Protein AF-A0A3B9J3G0-F1 (afdb_monomer_lite)

Radius of gyration: 16.88 Å; chains: 1; bounding box: 37×40×44 Å

pLDDT: mean 92.15, std 5.74, range [51.34, 97.69]

Secondary structure (DSSP, 8-state):
--SS-HHHHHHHHHHHH-GGG--HHHHHHHHHHH-HHHHHHHHHHHHHHHHHHHHHHHTTPPPPPPPPPPP-----PPPTTEE-SSSSS-EE--TTS-HHHHHTTTSHHHHHHHHHHHIIIII-GGGGG-SS--SSS-HHHHHHHHHHHHHHTT---

Structure (mmCIF, N/CA/C/O backbone):
data_AF-A0A3B9J3G0-F1
#
_entry.id   AF-A0A3B9J3G0-F1
#
loop_
_atom_site.group_PDB
_atom_site.id
_atom_site.type_symbol
_atom_site.label_atom_id
_atom_site.label_alt_id
_atom_site.label_comp_id
_atom_site.label_asym_id
_atom_site.label_entity_id
_atom_site.label_seq_id
_atom_site.pdbx_PDB_ins_code
_atom_site.Cartn_x
_atom_site.Cartn_y
_atom_site.Cartn_z
_atom_site.occupancy
_atom_site.B_iso_or_equiv
_atom_site.auth_seq_id
_atom_site.auth_comp_id
_atom_site.auth_asym_id
_atom_site.auth_atom_id
_atom_site.pdbx_PDB_model_num
ATOM 1 N N . MET A 1 1 ? -12.099 -19.080 16.380 1.00 51.34 1 MET A N 1
ATOM 2 C CA . MET A 1 1 ? -12.683 -17.723 16.309 1.00 51.34 1 MET A CA 1
ATOM 3 C C . MET A 1 1 ? -11.525 -16.756 16.431 1.00 51.34 1 MET A C 1
ATOM 5 O O . MET A 1 1 ? -10.628 -17.061 17.199 1.00 51.34 1 MET A O 1
ATOM 9 N N . SER A 1 2 ? -11.490 -15.703 15.615 1.00 68.75 2 SER A N 1
ATOM 10 C CA . SER A 1 2 ? -10.458 -14.663 15.716 1.00 68.75 2 SER A CA 1
ATOM 11 C C . SER A 1 2 ? -10.752 -13.765 16.920 1.00 68.75 2 SER A C 1
ATOM 13 O O . SER A 1 2 ? -11.925 -13.480 17.162 1.00 68.75 2 SER A O 1
ATOM 15 N N . ASP A 1 3 ? -9.714 -13.319 17.630 1.00 83.56 3 ASP A N 1
ATOM 16 C CA . ASP A 1 3 ? -9.812 -12.334 18.721 1.00 83.56 3 ASP A CA 1
ATOM 17 C C . ASP A 1 3 ? -9.884 -10.881 18.202 1.00 83.56 3 ASP A C 1
ATOM 19 O O . ASP A 1 3 ? -9.968 -9.934 18.982 1.00 83.56 3 ASP A O 1
ATOM 23 N N . LEU A 1 4 ? -9.864 -10.686 16.877 1.00 86.88 4 LEU A N 1
ATOM 24 C CA . LEU A 1 4 ? -9.996 -9.369 16.254 1.00 86.88 4 LEU A CA 1
ATOM 25 C C . LEU A 1 4 ? -11.442 -8.837 16.320 1.00 86.88 4 LEU A C 1
ATOM 27 O O . LEU A 1 4 ? -12.392 -9.620 16.196 1.00 86.88 4 LEU A O 1
ATOM 31 N N . PRO A 1 5 ? -11.630 -7.503 16.412 1.00 91.69 5 PRO A N 1
ATOM 32 C CA . PRO A 1 5 ? -12.936 -6.872 16.244 1.00 91.69 5 PRO A CA 1
ATOM 33 C C . PRO A 1 5 ? -13.601 -7.273 14.923 1.00 91.69 5 PRO A C 1
ATOM 35 O O . PRO A 1 5 ? -12.932 -7.495 13.909 1.00 91.69 5 PRO A O 1
ATOM 38 N N . ARG A 1 6 ? -14.937 -7.322 14.909 1.00 94.44 6 ARG A N 1
ATOM 39 C CA . ARG A 1 6 ? -15.718 -7.705 13.719 1.00 94.44 6 ARG A CA 1
ATOM 40 C C . ARG A 1 6 ? -15.400 -6.801 12.529 1.00 94.44 6 ARG A C 1
ATOM 42 O O . ARG A 1 6 ? -15.313 -7.278 11.403 1.00 94.44 6 ARG A O 1
ATOM 49 N N . GLU A 1 7 ? -15.219 -5.519 12.795 1.00 95.56 7 GLU A N 1
ATOM 50 C CA . GLU A 1 7 ? -14.950 -4.466 11.825 1.00 95.56 7 GLU A CA 1
ATOM 51 C C . GLU A 1 7 ? -13.573 -4.652 11.175 1.00 95.56 7 GLU A C 1
ATOM 53 O O . GLU A 1 7 ? -13.440 -4.486 9.965 1.00 95.56 7 GLU A O 1
ATOM 58 N N . ALA A 1 8 ? -12.571 -5.101 11.941 1.00 95.62 8 ALA A N 1
ATOM 59 C CA . ALA A 1 8 ? -11.255 -5.453 11.406 1.00 95.62 8 ALA A CA 1
ATOM 60 C C . ALA A 1 8 ? -11.331 -6.683 10.485 1.00 95.62 8 ALA A C 1
ATOM 62 O O . ALA A 1 8 ? -10.720 -6.707 9.417 1.00 95.62 8 ALA A O 1
ATOM 63 N N . VAL A 1 9 ? -12.120 -7.692 10.863 1.00 95.56 9 VAL A N 1
ATOM 64 C CA . VAL A 1 9 ? -12.335 -8.887 10.032 1.00 95.56 9 VAL A CA 1
ATOM 65 C C . VAL A 1 9 ? -13.074 -8.530 8.733 1.00 95.56 9 VAL A C 1
ATOM 67 O O . VAL A 1 9 ? -12.666 -8.974 7.661 1.00 95.56 9 VAL A O 1
ATOM 70 N N . ASP A 1 10 ? -14.115 -7.692 8.798 1.00 95.38 10 ASP A N 1
ATOM 71 C CA . ASP A 1 10 ? -14.845 -7.210 7.613 1.00 95.38 10 ASP A CA 1
ATOM 72 C C . ASP A 1 10 ? -13.948 -6.378 6.679 1.00 95.38 10 ASP A C 1
ATOM 74 O O . ASP A 1 10 ? -13.982 -6.576 5.463 1.00 95.38 10 ASP A O 1
ATOM 78 N N . LEU A 1 11 ? -13.087 -5.513 7.236 1.00 96.62 11 LEU A N 1
ATOM 79 C CA . LEU A 1 11 ? -12.075 -4.769 6.480 1.00 96.62 11 LEU A CA 1
ATOM 80 C C . LEU A 1 11 ? -11.164 -5.713 5.686 1.00 9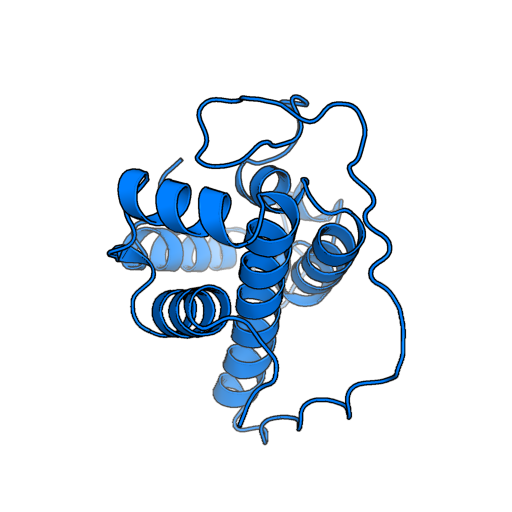6.62 11 LEU A C 1
ATOM 82 O O . LEU A 1 11 ? -11.034 -5.555 4.472 1.00 96.62 11 LEU A O 1
ATOM 86 N N . ILE A 1 12 ? -10.581 -6.718 6.349 1.00 95.81 12 ILE A N 1
ATOM 87 C CA . ILE A 1 12 ? -9.696 -7.703 5.707 1.00 95.81 12 ILE A CA 1
ATOM 88 C C . ILE A 1 12 ? -10.424 -8.423 4.567 1.00 95.81 12 ILE A C 1
ATOM 90 O O . ILE A 1 12 ? -9.887 -8.530 3.463 1.00 95.81 12 ILE A O 1
ATOM 94 N N . HIS A 1 13 ? -11.653 -8.891 4.808 1.00 95.38 13 HIS A N 1
ATOM 95 C CA . HIS A 1 13 ? -12.432 -9.586 3.786 1.00 95.38 13 HIS A CA 1
ATOM 96 C C . HIS A 1 13 ? -12.670 -8.710 2.558 1.00 95.38 13 HIS A C 1
ATOM 98 O O . HIS A 1 13 ? -12.401 -9.150 1.442 1.00 95.38 13 HIS A O 1
ATOM 104 N N . ARG A 1 14 ? -13.124 -7.468 2.742 1.00 95.50 14 ARG A N 1
ATOM 105 C CA . ARG A 1 14 ? -13.432 -6.582 1.613 1.00 95.50 14 ARG A CA 1
ATOM 106 C C . ARG A 1 14 ? -12.190 -6.161 0.843 1.00 95.50 14 ARG A C 1
ATOM 108 O O . ARG A 1 14 ? -12.243 -6.145 -0.381 1.00 95.50 14 ARG A O 1
ATOM 115 N N . LEU A 1 15 ? -11.078 -5.885 1.526 1.00 94.69 15 LEU A N 1
ATOM 116 C CA . LEU A 1 15 ? -9.802 -5.611 0.859 1.00 94.69 15 LEU A CA 1
ATOM 117 C C . LEU A 1 15 ? -9.356 -6.789 -0.012 1.00 94.69 15 LEU A C 1
ATOM 119 O O . LEU A 1 15 ? -8.874 -6.582 -1.122 1.00 94.69 15 LEU A O 1
ATOM 123 N N . ALA A 1 16 ? -9.540 -8.020 0.471 1.00 93.62 16 ALA A N 1
ATOM 124 C CA . ALA A 1 16 ? -9.128 -9.221 -0.245 1.00 93.62 16 ALA A CA 1
ATOM 125 C C . ALA A 1 16 ? -10.049 -9.592 -1.421 1.00 93.62 16 ALA A C 1
ATOM 127 O O . ALA A 1 16 ? -9.591 -10.243 -2.360 1.00 93.62 16 ALA A O 1
ATOM 128 N N . THR A 1 17 ? -11.338 -9.233 -1.376 1.00 92.94 17 THR A N 1
ATOM 129 C CA . THR A 1 17 ? -12.325 -9.712 -2.363 1.00 92.94 17 THR A CA 1
ATOM 130 C C . THR A 1 17 ? -12.919 -8.634 -3.259 1.00 92.94 17 THR A C 1
ATOM 132 O O . THR A 1 17 ? -13.323 -8.947 -4.374 1.00 92.94 17 THR A O 1
ATOM 135 N N . ASP A 1 18 ? -13.056 -7.401 -2.769 1.00 89.19 18 ASP A N 1
ATOM 136 C CA . ASP A 1 18 ? -13.833 -6.346 -3.432 1.00 89.19 18 ASP A CA 1
ATOM 137 C C . ASP A 1 18 ? -13.304 -4.919 -3.134 1.00 89.19 18 ASP A C 1
ATOM 139 O O . ASP A 1 18 ? -14.074 -4.043 -2.723 1.00 89.19 18 ASP A O 1
ATOM 143 N N . PRO A 1 19 ? -11.990 -4.647 -3.309 1.00 87.75 19 PRO A N 1
ATOM 144 C CA . PRO A 1 19 ? -11.404 -3.357 -2.938 1.00 87.75 19 PRO A CA 1
ATOM 145 C C . PRO A 1 19 ? -11.934 -2.184 -3.781 1.00 87.75 19 PRO A C 1
ATOM 147 O O . PRO A 1 19 ? -12.023 -1.066 -3.279 1.00 87.75 19 PRO A O 1
ATOM 150 N N . GLY A 1 20 ? -12.349 -2.426 -5.032 1.00 88.31 20 GLY A N 1
ATOM 151 C CA . GLY A 1 20 ? -12.879 -1.389 -5.931 1.00 88.31 20 GLY A CA 1
ATOM 152 C C . GLY A 1 20 ? -14.248 -0.829 -5.523 1.00 88.31 20 GLY A C 1
ATOM 153 O O . GLY A 1 20 ? -14.662 0.214 -6.020 1.00 88.31 20 GLY A O 1
ATOM 154 N N . ARG A 1 21 ? -14.962 -1.492 -4.603 1.00 89.50 21 ARG A N 1
ATOM 155 C CA . ARG A 1 21 ? -16.279 -1.049 -4.109 1.00 89.50 21 ARG A CA 1
ATOM 156 C C . ARG A 1 21 ? -16.221 -0.348 -2.755 1.00 89.50 21 ARG A C 1
ATOM 158 O O . ARG A 1 21 ? -17.269 -0.004 -2.203 1.00 89.50 21 ARG A O 1
ATOM 165 N N . LEU A 1 22 ? -15.025 -0.138 -2.210 1.00 93.56 22 LEU A N 1
ATOM 166 C CA . LEU A 1 22 ? -14.845 0.606 -0.970 1.00 93.56 22 LEU A CA 1
ATOM 167 C C . LEU A 1 22 ? -15.138 2.094 -1.196 1.00 93.56 22 LEU A C 1
ATOM 169 O O . LEU A 1 22 ? -14.727 2.675 -2.198 1.00 93.56 22 LEU A O 1
ATOM 173 N N . SER A 1 23 ? -15.843 2.718 -0.251 1.00 94.44 23 SER A N 1
ATOM 174 C CA . SER A 1 23 ? -16.122 4.157 -0.266 1.00 94.44 23 SER A CA 1
ATOM 175 C C . SER A 1 23 ? -15.458 4.852 0.918 1.00 94.44 23 SER A C 1
ATOM 177 O O . SER A 1 23 ? -15.182 4.226 1.948 1.00 94.44 23 SER A O 1
ATOM 179 N N . LYS A 1 24 ? -15.246 6.167 0.794 1.00 94.50 24 LYS A N 1
ATOM 180 C CA . LYS A 1 24 ? -14.681 6.986 1.871 1.00 94.50 24 LYS A CA 1
ATOM 181 C C . LYS A 1 24 ? -15.562 6.949 3.120 1.00 94.50 24 LYS A C 1
ATOM 183 O O . LYS A 1 24 ? -15.047 6.830 4.223 1.00 94.50 24 LYS A O 1
ATOM 188 N N . GLU A 1 25 ? -16.881 7.015 2.958 1.00 96.81 25 GLU A N 1
ATOM 189 C CA . GLU A 1 25 ? -17.843 7.003 4.067 1.00 96.81 25 GLU A CA 1
ATOM 190 C C . GLU A 1 25 ? -17.758 5.695 4.852 1.00 96.81 25 GLU A C 1
ATOM 192 O O . GLU A 1 25 ? -17.729 5.713 6.079 1.00 96.81 25 GLU A O 1
ATOM 197 N N . TRP A 1 26 ? -17.669 4.562 4.148 1.00 96.31 26 TRP A N 1
ATOM 198 C CA . TRP A 1 26 ? -17.480 3.266 4.791 1.00 96.31 26 TRP A CA 1
ATOM 199 C C . TRP A 1 26 ? -16.130 3.189 5.512 1.00 96.31 26 TRP A C 1
ATOM 201 O O . TRP A 1 26 ? -16.086 2.768 6.666 1.00 96.31 26 TRP A O 1
ATOM 211 N N . ALA A 1 27 ? -15.046 3.637 4.871 1.00 96.12 27 ALA A N 1
ATOM 212 C CA . ALA A 1 27 ? -13.718 3.617 5.477 1.00 96.12 27 ALA A CA 1
ATOM 213 C C . ALA A 1 27 ? -13.672 4.451 6.767 1.00 96.12 27 ALA A C 1
ATOM 215 O O . ALA A 1 27 ? -13.121 3.995 7.763 1.00 96.12 27 ALA A O 1
ATOM 216 N N . LEU A 1 28 ? -14.315 5.624 6.785 1.00 96.56 28 LEU A N 1
ATOM 217 C CA . LEU A 1 28 ? -14.400 6.476 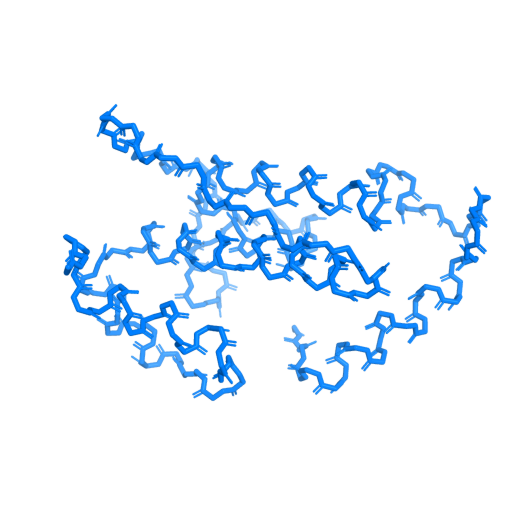7.975 1.00 96.56 28 LEU A CA 1
ATOM 218 C C . LEU A 1 28 ? -15.143 5.802 9.140 1.00 96.56 28 LEU A C 1
ATOM 220 O O . LEU A 1 28 ? -14.709 5.952 10.277 1.00 96.56 28 LEU A O 1
ATOM 224 N N . LEU A 1 29 ? -16.198 5.019 8.875 1.00 97.00 29 LEU A N 1
ATOM 225 C CA . LEU A 1 29 ? -16.889 4.239 9.916 1.00 97.00 29 LEU A CA 1
ATOM 226 C C . LEU A 1 29 ? -15.988 3.147 10.507 1.00 97.00 29 LEU A C 1
ATOM 228 O O . LEU A 1 29 ? -15.993 2.916 11.714 1.00 97.00 29 LEU A O 1
ATOM 232 N N . VAL A 1 30 ? -15.199 2.475 9.664 1.00 97.44 30 VAL A N 1
ATOM 233 C CA . VAL A 1 30 ? -14.231 1.475 10.138 1.00 97.44 30 VAL A CA 1
ATOM 234 C C . VAL A 1 30 ? -13.132 2.151 10.956 1.00 97.44 30 VAL A C 1
ATOM 236 O O . VAL A 1 30 ? -12.827 1.685 12.049 1.00 97.44 30 VAL A O 1
ATOM 239 N N . ILE A 1 31 ? -12.586 3.269 10.471 1.00 97.44 31 ILE A N 1
ATOM 240 C CA . ILE A 1 31 ? -11.563 4.064 11.168 1.00 97.44 31 ILE A CA 1
ATOM 241 C C . ILE A 1 31 ? -12.072 4.545 12.532 1.00 97.44 31 ILE A C 1
ATOM 243 O O . ILE A 1 31 ? -11.335 4.465 13.509 1.00 97.44 31 ILE A O 1
ATOM 247 N N . GLU A 1 32 ? -13.327 4.988 12.639 1.00 97.44 32 GLU A N 1
ATOM 248 C CA . GLU A 1 32 ? -13.939 5.356 13.924 1.00 97.44 32 GLU A CA 1
ATOM 249 C C . GLU A 1 32 ? -13.989 4.165 14.897 1.00 97.44 32 GLU A C 1
ATOM 251 O O . GLU A 1 32 ? -13.800 4.335 16.101 1.00 97.44 32 GLU A O 1
ATOM 256 N N . SER A 1 33 ? -14.194 2.951 14.378 1.00 97.00 33 SER A N 1
ATOM 257 C CA . SER A 1 33 ? -14.294 1.739 15.191 1.00 97.00 33 SER A CA 1
ATOM 258 C C . SER A 1 33 ? -12.949 1.163 15.633 1.00 97.00 33 SER A C 1
ATOM 260 O O . SER A 1 33 ? -12.867 0.648 16.748 1.00 97.00 33 SER A O 1
ATOM 262 N N . ILE A 1 34 ? -11.932 1.146 14.764 1.00 96.50 34 ILE A N 1
ATOM 263 C CA . ILE A 1 34 ? -10.658 0.448 15.034 1.00 96.50 34 ILE A CA 1
ATOM 264 C C . ILE A 1 34 ? -9.453 1.385 15.155 1.00 96.50 34 ILE A C 1
ATOM 266 O O . ILE A 1 34 ? -8.397 0.944 15.594 1.00 96.50 34 ILE A O 1
ATOM 270 N N . GLY A 1 35 ? -9.603 2.660 14.803 1.00 96.62 35 GLY A N 1
ATOM 271 C CA . GLY A 1 35 ? -8.520 3.636 14.721 1.00 96.62 35 GLY A CA 1
ATOM 272 C C . GLY A 1 35 ? -7.936 3.776 13.312 1.00 96.62 35 GLY A C 1
ATOM 273 O O . GLY A 1 35 ? -8.055 2.893 12.462 1.00 96.62 35 GLY A O 1
ATOM 274 N N . GLU A 1 36 ? -7.275 4.908 13.072 1.00 97.19 36 GLU A N 1
ATOM 275 C CA . GLU A 1 36 ? -6.677 5.249 11.777 1.00 97.19 36 GLU A CA 1
ATOM 276 C C . GLU A 1 36 ? -5.410 4.422 11.502 1.00 97.19 36 GLU A C 1
ATOM 278 O O . GLU A 1 36 ? -5.270 3.844 10.425 1.00 97.19 36 GLU A O 1
ATOM 283 N N . GLU A 1 37 ? -4.511 4.306 12.484 1.00 97.06 37 GLU A N 1
ATOM 284 C CA . GLU A 1 37 ? -3.285 3.513 12.370 1.00 97.06 37 GLU A CA 1
ATOM 285 C C . GLU A 1 37 ? -3.589 2.019 12.179 1.00 97.06 37 GLU A C 1
ATOM 287 O O . GLU A 1 37 ? -3.080 1.456 11.210 1.00 97.06 37 GLU A O 1
ATOM 292 N N . PRO A 1 38 ? -4.470 1.368 12.972 1.00 96.00 38 PRO A N 1
ATOM 293 C CA . PRO A 1 38 ? -4.819 -0.035 12.739 1.00 96.00 38 PRO A CA 1
ATOM 294 C C . PRO A 1 38 ? -5.495 -0.275 11.385 1.00 96.00 38 PRO A C 1
ATOM 296 O O . PRO A 1 38 ? -5.277 -1.317 10.767 1.00 96.00 38 PRO A O 1
ATOM 299 N N . TYR A 1 39 ? -6.280 0.686 10.879 1.00 97.00 39 TYR A N 1
ATOM 300 C CA . TYR A 1 39 ? -6.834 0.609 9.526 1.00 97.0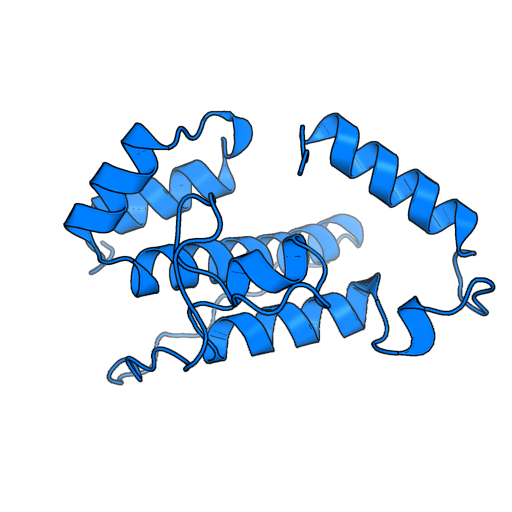0 39 TYR A CA 1
ATOM 301 C C . TYR A 1 39 ? -5.724 0.568 8.464 1.00 97.00 39 TYR A C 1
ATOM 303 O O . TYR A 1 39 ? -5.739 -0.305 7.593 1.00 97.00 39 TYR A O 1
ATOM 311 N N . VAL A 1 40 ? -4.747 1.484 8.536 1.00 96.69 40 VAL A N 1
ATOM 312 C CA . VAL A 1 40 ? -3.627 1.534 7.575 1.00 96.69 40 VAL A CA 1
ATOM 313 C C . VAL A 1 40 ? -2.713 0.320 7.709 1.00 96.69 40 VAL A C 1
ATOM 315 O O . VAL A 1 40 ? -2.286 -0.237 6.696 1.00 96.69 40 VAL A O 1
ATOM 318 N N . GLU A 1 41 ? -2.449 -0.124 8.935 1.00 96.50 41 GLU A N 1
ATOM 319 C CA . GLU A 1 41 ? -1.659 -1.319 9.219 1.00 96.50 41 GLU A CA 1
ATOM 320 C C . GLU A 1 41 ? -2.284 -2.559 8.565 1.00 96.50 41 GLU A C 1
ATOM 322 O O . GLU A 1 41 ? -1.630 -3.242 7.774 1.00 96.50 41 GLU A O 1
ATOM 327 N N . LEU A 1 42 ? -3.579 -2.805 8.804 1.00 95.94 42 LEU A N 1
ATOM 328 C CA . LEU A 1 42 ? -4.304 -3.929 8.207 1.00 95.94 42 LEU A CA 1
ATOM 329 C C . LEU A 1 42 ? -4.353 -3.835 6.681 1.00 95.94 42 LEU A C 1
ATOM 331 O O . LEU A 1 42 ? -4.111 -4.833 5.999 1.00 95.94 42 LEU A O 1
ATOM 335 N N . ALA A 1 43 ? -4.622 -2.647 6.132 1.00 96.00 43 ALA A N 1
ATOM 336 C CA . ALA A 1 43 ? -4.639 -2.446 4.687 1.00 96.00 43 ALA A CA 1
ATOM 337 C C . ALA A 1 43 ? -3.281 -2.768 4.047 1.00 96.00 43 ALA A C 1
ATOM 339 O O . ALA A 1 43 ? -3.223 -3.439 3.013 1.00 96.00 43 ALA A O 1
ATOM 340 N N . THR A 1 44 ? -2.189 -2.356 4.689 1.00 96.06 44 THR A N 1
ATOM 341 C CA . THR A 1 44 ? -0.828 -2.591 4.197 1.00 96.06 44 THR A CA 1
ATOM 342 C C . THR A 1 44 ? -0.441 -4.066 4.307 1.00 96.06 44 THR A C 1
ATOM 344 O O . THR A 1 44 ? 0.078 -4.631 3.343 1.00 96.06 44 THR A O 1
ATOM 347 N N . LEU A 1 45 ? -0.761 -4.730 5.424 1.00 95.12 45 LEU A N 1
ATOM 348 C CA . LEU A 1 45 ? -0.501 -6.163 5.616 1.00 95.12 45 LEU A CA 1
ATOM 349 C C . LEU A 1 45 ? -1.257 -7.033 4.606 1.00 95.12 45 LEU A C 1
ATOM 351 O O . LEU A 1 45 ? -0.665 -7.935 4.011 1.00 95.12 45 LEU A O 1
ATOM 355 N N . VAL A 1 46 ? -2.540 -6.742 4.358 1.00 95.44 46 VAL A N 1
ATOM 356 C CA . VAL A 1 46 ? -3.333 -7.461 3.348 1.00 95.44 46 VAL A CA 1
ATOM 357 C C . VAL A 1 46 ? -2.730 -7.271 1.953 1.00 95.44 46 VAL A C 1
ATOM 359 O O . VAL A 1 46 ? -2.584 -8.250 1.219 1.00 95.44 46 VAL A O 1
ATOM 362 N N . CYS A 1 47 ? -2.305 -6.052 1.601 1.00 93.56 47 CYS A N 1
ATOM 363 C CA . CYS A 1 47 ? -1.622 -5.782 0.331 1.00 93.56 47 CYS A CA 1
ATOM 364 C C . CYS A 1 47 ? -0.314 -6.578 0.186 1.00 93.56 47 CYS A C 1
ATOM 366 O O . CYS A 1 47 ? -0.077 -7.197 -0.854 1.00 93.56 47 CYS A O 1
ATOM 368 N N . VAL A 1 48 ? 0.531 -6.585 1.222 1.00 94.75 48 VAL A N 1
ATOM 369 C CA . VAL A 1 48 ? 1.802 -7.329 1.241 1.00 94.75 48 VAL A CA 1
ATOM 370 C C . VAL A 1 48 ? 1.558 -8.826 1.061 1.00 94.75 48 VAL A C 1
ATOM 372 O O . VAL A 1 48 ? 2.165 -9.449 0.185 1.00 94.75 48 VAL A O 1
ATOM 375 N N . GLN A 1 49 ? 0.626 -9.398 1.829 1.00 94.94 49 GLN A N 1
ATOM 376 C CA . GLN A 1 49 ? 0.285 -10.815 1.720 1.00 94.94 49 GLN A CA 1
ATOM 377 C C . GLN A 1 49 ? -0.251 -11.152 0.325 1.00 94.94 49 GLN A C 1
ATOM 379 O O . GLN A 1 49 ? 0.148 -12.158 -0.261 1.00 94.94 49 GLN A O 1
ATOM 384 N N . TYR A 1 50 ? -1.106 -10.295 -0.242 1.00 93.19 50 TYR A N 1
ATOM 385 C CA . TYR A 1 50 ? -1.664 -10.497 -1.576 1.00 93.19 50 TYR A CA 1
ATOM 386 C C . TYR A 1 50 ? -0.578 -10.567 -2.658 1.00 93.19 50 TYR A C 1
ATOM 388 O O . TYR A 1 50 ? -0.653 -11.419 -3.546 1.00 93.19 50 TYR A O 1
ATOM 396 N N . VAL A 1 51 ? 0.455 -9.721 -2.581 1.00 93.19 51 VAL A N 1
ATOM 397 C CA . VAL A 1 51 ? 1.590 -9.749 -3.521 1.00 93.19 51 VAL A CA 1
ATOM 398 C C . VAL A 1 51 ? 2.393 -11.045 -3.387 1.00 93.19 51 VAL A C 1
ATOM 400 O O . VAL A 1 51 ? 2.696 -11.676 -4.404 1.00 93.19 51 VAL A O 1
ATOM 403 N N . ILE A 1 52 ? 2.702 -11.475 -2.159 1.00 94.56 52 ILE A N 1
ATOM 404 C CA . ILE A 1 52 ? 3.449 -12.717 -1.895 1.00 94.56 52 ILE A CA 1
ATOM 405 C C . ILE A 1 52 ? 2.677 -13.935 -2.422 1.00 94.56 52 ILE A C 1
ATOM 407 O O . ILE A 1 52 ? 3.230 -14.754 -3.163 1.00 94.56 52 ILE A O 1
ATOM 411 N N . ASP A 1 53 ? 1.389 -14.027 -2.096 1.00 95.44 53 ASP A N 1
ATOM 412 C CA . ASP A 1 53 ? 0.505 -15.103 -2.541 1.00 95.44 53 ASP A CA 1
ATOM 413 C C . ASP A 1 53 ? 0.362 -15.133 -4.063 1.00 95.44 53 ASP A C 1
ATOM 415 O O . ASP A 1 53 ? 0.443 -16.194 -4.684 1.00 95.44 53 ASP A O 1
ATOM 419 N N . SER A 1 54 ? 0.151 -13.969 -4.682 1.00 93.44 54 SER A N 1
ATOM 420 C CA . SER A 1 54 ? -0.007 -13.853 -6.135 1.00 93.44 54 SER A CA 1
ATOM 421 C C . SER A 1 54 ? 1.265 -14.270 -6.863 1.00 93.44 54 SER A C 1
ATOM 423 O O . SER A 1 54 ? 1.196 -14.965 -7.879 1.00 93.44 54 SER A O 1
ATOM 425 N N . PHE A 1 55 ? 2.431 -13.909 -6.325 1.00 94.31 55 PHE A N 1
ATOM 426 C CA . PHE A 1 55 ? 3.717 -14.344 -6.853 1.00 94.31 55 PHE A CA 1
ATOM 427 C C . PHE A 1 55 ? 3.886 -15.865 -6.754 1.00 94.31 55 PHE A C 1
ATOM 429 O O . PHE A 1 55 ? 4.201 -16.509 -7.755 1.00 94.31 55 PHE A O 1
ATOM 436 N N . ALA A 1 56 ? 3.606 -16.458 -5.588 1.00 96.19 56 ALA A N 1
ATOM 437 C CA . ALA A 1 56 ? 3.681 -17.906 -5.399 1.00 96.19 56 ALA A CA 1
ATOM 438 C C . ALA A 1 56 ? 2.740 -18.657 -6.358 1.00 96.19 56 ALA A C 1
ATOM 440 O O . ALA A 1 56 ? 3.180 -19.563 -7.068 1.00 96.19 56 ALA A O 1
ATOM 441 N N . ARG A 1 57 ? 1.476 -18.220 -6.461 1.00 96.56 57 ARG A N 1
ATOM 442 C CA . ARG A 1 57 ? 0.484 -18.794 -7.390 1.00 96.56 57 ARG A CA 1
ATOM 443 C C . ARG A 1 57 ? 0.937 -18.697 -8.844 1.00 96.56 57 ARG A C 1
ATOM 445 O O . ARG A 1 57 ? 0.824 -19.676 -9.576 1.00 96.56 57 ARG A O 1
ATOM 452 N N . SER A 1 58 ? 1.497 -17.557 -9.248 1.00 94.75 58 SER A N 1
ATOM 453 C CA . SER A 1 58 ? 1.979 -17.338 -10.622 1.00 94.75 58 SER A CA 1
ATOM 454 C C . SER A 1 58 ? 3.136 -18.264 -11.008 1.00 94.75 58 SER A C 1
ATOM 456 O O . SER A 1 58 ? 3.312 -18.569 -12.184 1.00 94.75 58 SER A O 1
ATOM 458 N N . LEU A 1 59 ? 3.912 -18.731 -10.027 1.00 96.12 59 LEU A N 1
ATOM 459 C CA . LEU A 1 59 ? 5.007 -19.682 -10.221 1.00 96.12 59 LEU A CA 1
ATOM 460 C C . LEU A 1 59 ? 4.603 -21.144 -9.972 1.00 96.12 59 LEU A C 1
ATOM 462 O O . LEU A 1 59 ? 5.450 -22.030 -10.069 1.00 96.12 59 LEU A O 1
ATOM 466 N N . GLY A 1 60 ? 3.337 -21.414 -9.631 1.00 97.69 60 GLY A N 1
ATOM 467 C CA . GLY A 1 60 ? 2.884 -22.754 -9.245 1.00 97.69 60 GLY A CA 1
ATOM 468 C C . GLY A 1 60 ? 3.516 -23.264 -7.944 1.00 97.69 60 GLY A C 1
ATOM 469 O O . GLY A 1 60 ? 3.614 -24.472 -7.739 1.00 97.69 60 GLY A O 1
ATOM 470 N N . LEU A 1 61 ? 3.977 -22.355 -7.082 1.00 97.44 61 LEU A N 1
ATOM 471 C CA . LEU A 1 61 ? 4.559 -22.682 -5.785 1.00 97.44 61 LEU A CA 1
ATOM 472 C C . LEU A 1 61 ? 3.458 -22.859 -4.728 1.00 97.44 61 LEU A C 1
ATOM 474 O O . LEU A 1 61 ? 2.408 -22.214 -4.819 1.00 97.44 61 LEU A O 1
ATOM 478 N N . PRO A 1 62 ? 3.684 -23.699 -3.701 1.00 96.62 62 PRO A N 1
ATOM 479 C CA . PRO A 1 62 ? 2.770 -23.778 -2.570 1.00 96.62 62 PRO A CA 1
ATOM 480 C C . PRO A 1 62 ? 2.688 -22.429 -1.844 1.00 96.62 62 PRO A C 1
ATOM 482 O O . PRO A 1 62 ? 3.684 -21.709 -1.729 1.00 96.62 62 PRO A O 1
ATOM 485 N N . LEU A 1 63 ? 1.499 -22.105 -1.331 1.00 95.06 63 LEU A N 1
ATOM 486 C CA . LEU A 1 63 ? 1.323 -20.960 -0.440 1.00 95.06 63 LEU A CA 1
ATOM 487 C C . LEU A 1 63 ? 2.068 -21.223 0.869 1.00 95.06 63 LEU A C 1
ATOM 489 O O . LEU A 1 63 ? 2.073 -22.346 1.374 1.00 95.06 63 LEU A O 1
ATOM 493 N N . ARG A 1 64 ? 2.708 -20.184 1.405 1.00 90.00 64 ARG A N 1
ATOM 494 C CA . ARG A 1 64 ? 3.351 -20.268 2.717 1.00 90.00 64 ARG A CA 1
ATOM 495 C C . ARG A 1 64 ? 2.287 -20.190 3.801 1.00 90.00 64 ARG A C 1
ATOM 497 O O . ARG A 1 64 ? 1.351 -19.403 3.690 1.00 90.00 64 ARG A O 1
ATOM 504 N N . GLU A 1 65 ? 2.457 -20.986 4.847 1.00 91.00 65 GLU A N 1
ATOM 505 C CA . GLU A 1 65 ? 1.664 -20.827 6.062 1.00 91.00 65 GLU A CA 1
ATOM 506 C C . GLU A 1 65 ? 2.039 -19.511 6.751 1.00 91.00 65 GLU A C 1
ATOM 508 O O . GLU A 1 65 ? 3.196 -19.076 6.704 1.00 91.00 65 GLU A O 1
ATOM 513 N N . LEU A 1 66 ? 1.047 -18.863 7.364 1.00 87.00 66 LEU A N 1
ATOM 514 C CA . LEU A 1 66 ? 1.294 -17.694 8.199 1.00 87.00 66 LEU A CA 1
ATOM 515 C C . LEU A 1 66 ? 2.058 -18.124 9.458 1.00 87.00 66 LEU A C 1
ATOM 517 O O . LEU A 1 66 ? 1.812 -19.218 9.970 1.00 87.00 66 LEU A O 1
ATOM 521 N N . PRO A 1 67 ? 2.980 -17.290 9.967 1.00 87.56 67 PRO A N 1
ATOM 522 C CA . PRO A 1 67 ? 3.659 -17.589 11.217 1.00 87.56 67 PRO A CA 1
ATOM 523 C C . PRO A 1 67 ? 2.662 -17.621 12.381 1.00 87.56 67 PRO A C 1
ATOM 525 O O . PRO A 1 67 ? 1.667 -16.894 12.384 1.00 87.56 67 PRO A O 1
ATOM 528 N N . GLU A 1 68 ? 2.965 -18.429 13.396 1.00 89.69 68 GLU A N 1
ATOM 529 C CA . GLU A 1 68 ? 2.203 -18.432 14.645 1.00 89.69 68 GLU A CA 1
ATOM 530 C C . GLU A 1 68 ? 2.304 -17.059 15.332 1.00 89.69 68 GLU A C 1
ATOM 532 O O . GLU A 1 68 ? 3.425 -16.553 15.511 1.00 89.69 68 GLU A O 1
ATOM 537 N N . PRO A 1 69 ? 1.170 -16.454 15.738 1.00 86.56 69 PRO A N 1
ATOM 538 C CA . PRO A 1 69 ? 1.171 -15.162 16.404 1.00 86.56 69 PRO A CA 1
ATOM 539 C C . PRO A 1 69 ? 1.973 -15.245 17.704 1.00 86.56 69 PRO A C 1
ATOM 541 O O . PRO A 1 69 ? 1.798 -16.156 18.514 1.00 86.56 69 PRO A O 1
ATOM 544 N N . GLN A 1 70 ? 2.869 -14.282 17.898 1.00 88.12 70 GLN A N 1
ATOM 545 C CA . GLN A 1 70 ? 3.672 -14.177 19.111 1.00 88.12 70 GLN A CA 1
ATOM 546 C C . GLN A 1 70 ? 3.020 -13.192 20.089 1.00 88.12 70 GLN A C 1
ATOM 548 O O . GLN A 1 70 ? 2.405 -12.219 19.649 1.00 88.12 70 GLN A O 1
ATOM 553 N N . PRO A 1 71 ? 3.147 -13.409 21.411 1.00 87.94 71 PRO A N 1
ATOM 554 C CA . PRO A 1 71 ? 2.683 -12.438 22.392 1.00 87.94 71 PRO A CA 1
ATOM 555 C C . PRO A 1 71 ? 3.471 -11.126 22.262 1.00 87.94 71 PRO A C 1
ATOM 557 O O . PRO A 1 71 ? 4.686 -11.141 22.064 1.00 87.94 71 PRO A O 1
ATOM 560 N N . GLY A 1 72 ? 2.790 -9.994 22.420 1.00 88.56 72 GLY A N 1
ATOM 561 C CA . GLY A 1 72 ? 3.393 -8.666 22.342 1.00 88.56 72 GLY A CA 1
ATOM 562 C C . GLY A 1 72 ? 2.341 -7.563 22.383 1.00 88.56 72 GLY A C 1
ATOM 563 O O . GLY A 1 72 ? 1.150 -7.828 22.234 1.00 88.56 72 GLY A O 1
ATOM 564 N N . GLU A 1 73 ? 2.794 -6.330 22.588 1.00 89.25 73 GLU A N 1
ATOM 565 C CA . GLU A 1 73 ? 1.964 -5.132 22.454 1.00 89.25 73 GLU A CA 1
ATOM 566 C C . GLU A 1 73 ? 2.321 -4.420 21.142 1.00 89.25 73 GLU A C 1
ATOM 568 O O . GLU A 1 73 ? 3.497 -4.416 20.774 1.00 89.25 73 GLU A O 1
ATOM 573 N N . PRO A 1 74 ? 1.354 -3.801 20.440 1.00 88.50 74 PRO A N 1
ATOM 574 C CA . PRO A 1 74 ? 1.655 -2.988 19.266 1.00 88.50 74 PRO A CA 1
ATOM 575 C C . PRO A 1 74 ? 2.554 -1.801 19.629 1.00 88.50 74 PRO A C 1
ATOM 577 O O . PRO A 1 74 ? 2.349 -1.169 20.668 1.00 88.50 74 PRO A O 1
ATOM 580 N N . ASP A 1 75 ? 3.474 -1.434 18.735 1.00 91.31 75 ASP A N 1
ATOM 581 C CA . ASP A 1 75 ? 4.407 -0.318 18.959 1.00 91.31 75 ASP A CA 1
ATOM 582 C C . ASP A 1 75 ? 3.694 1.038 19.097 1.00 91.31 75 ASP A C 1
ATOM 584 O O . ASP A 1 75 ? 4.170 1.932 19.796 1.00 91.31 75 ASP A O 1
ATOM 588 N N . ARG A 1 76 ? 2.539 1.194 18.429 1.00 94.25 76 ARG A N 1
ATOM 589 C CA . ARG A 1 76 ? 1.704 2.416 18.426 1.00 94.25 76 ARG A CA 1
ATOM 590 C C . ARG A 1 76 ? 2.484 3.681 18.047 1.00 94.25 76 ARG A C 1
ATOM 592 O O . ARG A 1 76 ? 2.249 4.762 18.587 1.00 94.25 76 ARG A O 1
ATOM 599 N N . VAL A 1 77 ? 3.405 3.544 17.096 1.00 95.38 77 VAL A N 1
ATOM 600 C CA . VAL A 1 77 ? 4.198 4.657 16.568 1.00 95.38 77 VAL A CA 1
ATOM 601 C C . VAL A 1 77 ? 3.453 5.327 15.420 1.00 95.38 77 VAL A C 1
ATOM 603 O O . VAL A 1 77 ? 3.230 4.716 14.377 1.00 95.38 77 VAL A O 1
ATOM 606 N N . ARG A 1 78 ? 3.142 6.613 15.598 1.00 95.69 78 ARG A N 1
ATOM 607 C CA . ARG A 1 78 ? 2.728 7.517 14.522 1.00 95.69 78 ARG A CA 1
ATOM 608 C C . ARG A 1 78 ? 3.925 8.400 14.136 1.00 95.69 78 ARG A C 1
ATOM 610 O O . ARG A 1 78 ? 4.489 9.040 15.026 1.00 95.69 78 ARG A O 1
ATOM 617 N N . PRO A 1 79 ? 4.342 8.442 12.861 1.00 95.31 79 PRO A N 1
ATOM 618 C CA . PRO A 1 79 ? 5.505 9.210 12.439 1.00 95.31 79 PRO A CA 1
ATOM 619 C C . PRO A 1 79 ? 5.197 10.710 12.404 1.00 95.31 79 PRO A C 1
ATOM 621 O O . PRO A 1 79 ? 4.047 11.132 12.268 1.00 95.31 79 PRO A O 1
ATOM 624 N N . GLU A 1 80 ? 6.238 11.534 12.505 1.00 95.56 80 GLU A N 1
ATOM 625 C CA . GLU A 1 80 ? 6.118 12.977 12.288 1.00 95.56 80 GLU A CA 1
ATOM 626 C C . GLU A 1 80 ? 5.860 13.297 10.805 1.00 95.56 80 GLU A C 1
ATOM 628 O O . GLU A 1 80 ? 6.178 12.516 9.910 1.00 95.56 80 GLU A O 1
ATOM 633 N N . GLY A 1 81 ? 5.287 14.471 10.526 1.00 94.56 81 GLY A N 1
ATOM 634 C CA . GLY A 1 81 ? 5.097 14.937 9.147 1.00 94.56 81 GLY A CA 1
ATOM 635 C C . GLY A 1 81 ? 3.977 14.235 8.370 1.00 94.56 81 GLY A C 1
ATOM 636 O O . GLY A 1 81 ? 3.890 14.402 7.154 1.00 94.56 81 GLY A O 1
ATOM 637 N N . VAL A 1 82 ? 3.097 13.487 9.040 1.00 96.88 82 VAL A N 1
ATOM 638 C CA . VAL A 1 82 ? 1.852 12.976 8.448 1.00 96.88 82 VAL A CA 1
ATOM 639 C C . VAL A 1 82 ? 0.668 13.888 8.753 1.00 96.88 82 VAL A C 1
ATOM 641 O O . VAL A 1 82 ? 0.590 14.490 9.824 1.00 96.88 82 VAL A O 1
ATOM 644 N N . GLY A 1 83 ? -0.276 13.986 7.822 1.00 96.19 83 GLY A N 1
ATOM 645 C CA . GLY A 1 83 ? -1.488 14.781 7.996 1.00 96.19 83 GLY A CA 1
ATOM 646 C C . GLY A 1 83 ? -2.480 14.621 6.850 1.00 96.19 83 GLY A C 1
ATOM 647 O O . GLY A 1 83 ? -2.335 13.736 6.004 1.00 96.19 83 GLY A O 1
ATOM 648 N N . ASP A 1 84 ? -3.488 15.494 6.827 1.00 94.75 84 ASP A N 1
ATOM 649 C CA . ASP A 1 84 ? -4.488 15.524 5.761 1.00 94.75 84 ASP A CA 1
ATOM 650 C C . ASP A 1 84 ? -3.873 16.030 4.450 1.00 94.75 84 ASP A C 1
ATOM 652 O O . ASP A 1 84 ? -3.339 17.138 4.354 1.00 94.75 84 ASP A O 1
ATOM 656 N N . V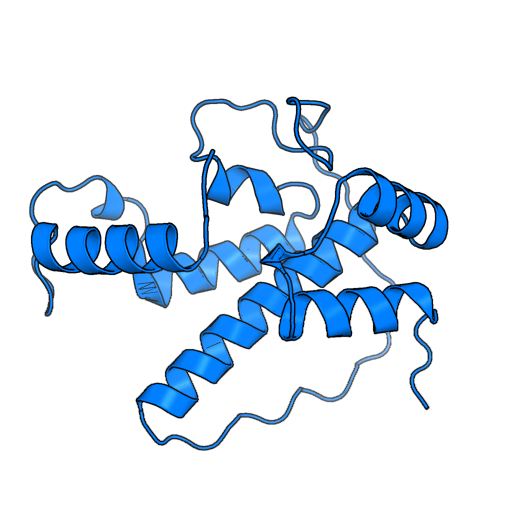AL A 1 85 ? -3.958 15.186 3.427 1.00 92.75 85 VAL A N 1
ATOM 657 C CA . VAL A 1 85 ? -3.459 15.444 2.074 1.00 92.75 85 VAL A CA 1
ATOM 658 C C . VAL A 1 85 ? -4.561 15.281 1.021 1.00 92.75 85 VAL A C 1
ATOM 660 O O . VAL A 1 85 ? -4.261 15.173 -0.166 1.00 92.75 85 VAL A O 1
ATOM 663 N 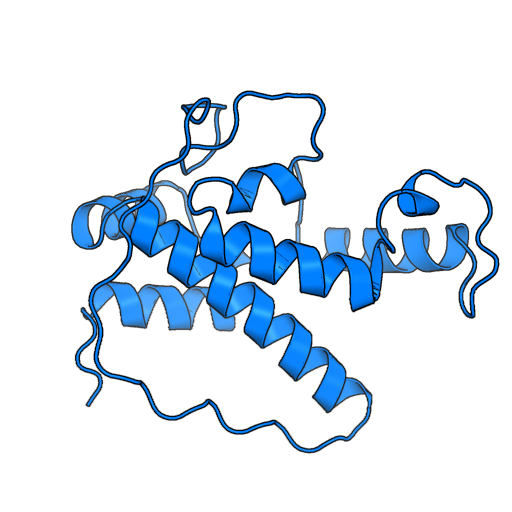N . GLY A 1 86 ? -5.829 15.230 1.449 1.00 90.69 86 GLY A N 1
ATOM 664 C CA . GLY A 1 86 ? -6.991 14.933 0.608 1.00 90.69 86 GLY A CA 1
ATOM 665 C C . GLY A 1 86 ? -7.279 13.437 0.425 1.00 90.69 86 GLY A C 1
ATOM 666 O O . GLY A 1 86 ? -8.182 13.082 -0.333 1.00 90.69 86 GLY A O 1
ATOM 667 N N . ALA A 1 87 ? -6.540 12.560 1.111 1.00 92.19 87 ALA A N 1
ATOM 668 C CA . ALA A 1 87 ? -6.754 11.114 1.106 1.00 92.19 87 ALA A CA 1
ATOM 669 C C . ALA A 1 87 ? -7.817 10.681 2.141 1.00 92.19 87 ALA A C 1
ATOM 671 O O . ALA A 1 87 ? -8.460 11.505 2.793 1.00 92.19 87 ALA A O 1
ATOM 672 N N . TRP A 1 88 ? -8.059 9.371 2.259 1.00 94.06 88 TRP A N 1
ATOM 673 C CA . TRP A 1 88 ? -8.983 8.821 3.266 1.00 94.06 88 TRP A CA 1
ATOM 674 C C . TRP A 1 88 ? -8.358 8.742 4.660 1.00 94.06 88 TRP A C 1
ATOM 676 O O . TRP A 1 88 ? -9.077 8.777 5.651 1.00 94.06 88 TRP A O 1
ATOM 686 N N . VAL A 1 89 ? -7.032 8.641 4.706 1.00 95.50 89 VAL A N 1
ATOM 687 C CA . VAL A 1 89 ? -6.207 8.543 5.910 1.00 95.50 89 VAL A CA 1
ATOM 688 C C . VAL A 1 89 ? -5.085 9.568 5.828 1.00 95.50 89 VAL A C 1
ATOM 690 O O . VAL A 1 89 ? -4.719 10.020 4.738 1.00 95.50 89 VAL A O 1
ATOM 693 N N . SER A 1 90 ? -4.522 9.907 6.976 1.00 96.69 90 SER A N 1
ATOM 694 C CA . SER A 1 90 ? -3.336 10.740 7.096 1.00 96.69 90 SER A CA 1
ATOM 695 C C . SER A 1 90 ? -2.153 10.088 6.387 1.00 96.69 90 SER A C 1
ATOM 697 O O . SER A 1 90 ? -1.917 8.890 6.510 1.00 96.69 90 SER A O 1
ATOM 699 N N . GLN A 1 91 ? -1.390 10.885 5.649 1.00 96.25 91 GLN A N 1
ATOM 700 C CA . GLN A 1 91 ? -0.200 10.441 4.923 1.00 96.25 91 GLN A CA 1
ATOM 701 C C . GLN A 1 91 ? 0.898 11.482 5.073 1.00 96.25 91 GLN A C 1
ATOM 703 O O . GLN A 1 91 ? 0.636 12.619 5.468 1.00 96.25 91 GLN A O 1
ATOM 708 N N . THR A 1 92 ? 2.123 11.127 4.706 1.00 95.62 92 THR A N 1
ATOM 709 C CA . THR A 1 92 ? 3.232 12.076 4.671 1.00 95.62 92 THR A CA 1
ATOM 710 C C . THR A 1 92 ? 2.889 13.276 3.785 1.00 95.62 92 THR A C 1
ATOM 712 O O . THR A 1 92 ? 2.410 13.146 2.645 1.00 95.62 92 THR A O 1
ATOM 715 N N . VAL A 1 93 ? 3.123 14.472 4.326 1.00 94.50 93 VAL A N 1
ATOM 716 C CA . VAL A 1 93 ? 2.945 15.742 3.607 1.00 94.50 93 VAL A CA 1
ATOM 717 C C . VAL A 1 93 ? 4.079 15.999 2.612 1.00 94.50 93 VAL A C 1
ATOM 719 O O . VAL A 1 93 ? 4.005 16.935 1.811 1.00 94.50 93 VAL A O 1
ATOM 722 N N . GLU A 1 94 ? 5.117 15.160 2.624 1.00 89.12 94 GLU A N 1
ATOM 723 C CA . GLU A 1 94 ? 6.203 15.206 1.659 1.00 89.12 94 GLU A CA 1
ATOM 724 C C . GLU A 1 94 ? 5.714 14.815 0.254 1.00 89.12 94 GLU A C 1
ATOM 726 O O . GLU A 1 94 ? 5.373 13.668 -0.039 1.00 89.12 94 GLU A O 1
ATOM 731 N N . LYS A 1 95 ? 5.705 15.802 -0.649 1.00 83.88 95 LYS A N 1
ATOM 732 C CA . LYS A 1 95 ? 5.228 15.650 -2.034 1.00 83.88 95 LYS A CA 1
ATOM 733 C C . LYS A 1 95 ? 6.252 15.022 -2.985 1.00 83.88 95 LYS A C 1
ATOM 735 O O . LYS A 1 95 ? 5.919 14.785 -4.140 1.00 83.88 95 LYS A O 1
ATOM 740 N N . SER A 1 96 ? 7.490 14.804 -2.537 1.00 85.19 96 SER A N 1
ATOM 741 C CA . SER A 1 96 ? 8.553 14.203 -3.357 1.00 85.19 96 SER A CA 1
ATOM 742 C C . SER A 1 96 ? 8.322 12.703 -3.597 1.00 85.19 96 SER A C 1
ATOM 744 O O . SER A 1 96 ? 8.839 12.139 -4.561 1.00 85.19 96 SER A O 1
ATOM 746 N N . LEU A 1 97 ? 7.513 12.062 -2.749 1.00 82.62 97 LEU A N 1
ATOM 747 C CA . LEU A 1 97 ? 7.166 10.651 -2.844 1.00 82.62 97 LEU A CA 1
ATOM 748 C C . LEU A 1 97 ? 5.978 10.418 -3.786 1.00 82.62 97 LEU A C 1
ATOM 750 O O . LEU A 1 97 ? 5.012 11.179 -3.810 1.00 82.62 97 LEU A O 1
ATOM 754 N N . ALA A 1 98 ? 6.019 9.306 -4.522 1.00 83.38 98 ALA A N 1
ATOM 755 C CA . ALA A 1 98 ? 4.880 8.842 -5.311 1.00 83.38 98 ALA A CA 1
ATOM 756 C C . ALA A 1 98 ? 3.663 8.560 -4.413 1.00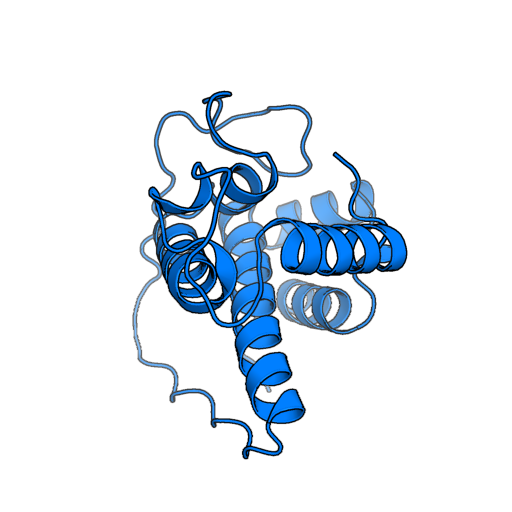 83.38 98 ALA A C 1
ATOM 758 O O . ALA A 1 98 ? 3.823 8.082 -3.291 1.00 83.38 98 ALA A O 1
ATOM 759 N N . ASN A 1 99 ? 2.444 8.776 -4.918 1.00 86.06 99 ASN A N 1
ATOM 760 C CA . ASN A 1 99 ? 1.214 8.614 -4.128 1.00 86.06 99 ASN A CA 1
ATOM 761 C C . ASN A 1 99 ? 1.071 7.218 -3.501 1.00 86.06 99 ASN A C 1
ATOM 763 O O . ASN A 1 99 ? 0.697 7.115 -2.337 1.00 86.06 99 ASN A O 1
ATOM 767 N N . VAL A 1 100 ? 1.459 6.157 -4.220 1.00 82.56 100 VAL A N 1
ATOM 768 C CA . VAL A 1 100 ? 1.474 4.782 -3.682 1.00 82.56 100 VAL A CA 1
ATOM 769 C C . VAL A 1 100 ? 2.378 4.689 -2.447 1.00 82.56 100 VAL A C 1
ATOM 771 O O . VAL A 1 100 ? 1.993 4.109 -1.440 1.00 82.56 100 VAL A O 1
ATOM 774 N N . SER A 1 101 ? 3.562 5.311 -2.499 1.00 85.25 101 SER A N 1
ATOM 775 C CA . SER A 1 101 ? 4.518 5.326 -1.386 1.00 85.25 101 SER A CA 1
ATOM 776 C C . SER A 1 101 ? 4.017 6.111 -0.179 1.00 85.25 101 SER A C 1
ATOM 778 O O . SER A 1 101 ? 4.446 5.836 0.935 1.00 85.25 101 SER A O 1
ATOM 780 N N . ARG A 1 102 ? 3.140 7.096 -0.394 1.00 91.88 102 ARG A N 1
ATOM 781 C CA . ARG A 1 102 ? 2.560 7.927 0.669 1.00 91.88 102 ARG A CA 1
ATOM 782 C C . ARG A 1 102 ? 1.400 7.219 1.371 1.00 91.88 102 ARG A C 1
ATOM 784 O O . ARG A 1 102 ? 1.175 7.458 2.549 1.00 91.88 102 ARG A O 1
ATOM 791 N N . ALA A 1 103 ? 0.698 6.317 0.684 1.00 90.00 103 ALA A N 1
ATOM 792 C CA . ALA A 1 103 ? -0.485 5.636 1.212 1.00 90.00 103 ALA A CA 1
ATOM 793 C C . ALA A 1 103 ? -0.217 4.744 2.438 1.00 90.00 103 ALA A C 1
ATOM 795 O O . ALA A 1 103 ? -1.102 4.607 3.278 1.00 90.00 103 ALA A O 1
ATOM 796 N N . ALA A 1 104 ? 0.987 4.175 2.558 1.00 92.25 104 ALA A N 1
ATOM 797 C CA . ALA A 1 104 ? 1.384 3.338 3.695 1.00 92.25 104 ALA A CA 1
ATOM 798 C C . ALA A 1 104 ? 2.082 4.122 4.823 1.00 92.25 104 ALA A C 1
ATOM 800 O O . ALA A 1 104 ? 2.352 3.565 5.881 1.00 92.25 104 ALA A O 1
ATOM 801 N N . SER A 1 105 ? 2.366 5.417 4.634 1.00 95.44 105 SER A N 1
ATOM 802 C CA . SER A 1 105 ? 3.312 6.149 5.487 1.00 95.44 105 SER A CA 1
ATOM 803 C C . SER A 1 105 ? 2.782 6.525 6.875 1.00 95.44 105 SER A C 1
ATOM 805 O O . SER A 1 105 ? 3.439 7.269 7.597 1.00 95.44 105 SER A O 1
ATOM 807 N N . LEU A 1 106 ? 1.553 6.133 7.222 1.00 96.75 106 LEU A N 1
ATOM 808 C CA . LEU A 1 106 ? 0.996 6.402 8.548 1.00 96.75 106 LEU A CA 1
ATOM 809 C C . LEU A 1 106 ? 1.552 5.443 9.607 1.00 96.75 106 LEU A C 1
ATOM 811 O O . LEU A 1 106 ? 1.588 5.800 10.781 1.00 96.75 106 LEU A O 1
ATOM 815 N N . VAL A 1 107 ? 1.985 4.246 9.198 1.00 97.00 107 VAL A N 1
ATOM 816 C CA . VAL A 1 107 ? 2.462 3.187 10.096 1.00 97.00 107 VAL A CA 1
ATOM 817 C C . VAL A 1 107 ? 3.851 2.724 9.635 1.00 97.00 107 VAL A C 1
ATOM 819 O O . VAL A 1 107 ? 3.941 1.886 8.737 1.00 97.00 107 VAL A O 1
ATOM 822 N N . PRO A 1 108 ? 4.943 3.224 10.249 1.00 94.69 108 PRO A N 1
ATOM 823 C CA . PRO A 1 108 ? 6.306 3.028 9.751 1.00 94.69 108 PRO A CA 1
ATOM 824 C C . PRO A 1 108 ? 6.706 1.560 9.606 1.00 94.69 108 PRO A C 1
ATOM 826 O O . PRO A 1 108 ? 7.286 1.169 8.600 1.00 94.69 108 PRO A O 1
ATOM 829 N N . ALA A 1 109 ? 6.335 0.715 10.571 1.00 94.56 109 ALA A N 1
ATOM 830 C CA . ALA A 1 109 ? 6.707 -0.698 10.553 1.00 94.56 109 ALA A CA 1
ATOM 831 C C . ALA A 1 109 ? 6.140 -1.449 9.331 1.00 94.56 109 ALA A C 1
ATOM 833 O O . ALA A 1 109 ? 6.833 -2.259 8.714 1.00 94.56 109 ALA A O 1
ATOM 834 N N . THR A 1 110 ? 4.886 -1.174 8.950 1.00 94.69 110 THR A N 1
ATOM 835 C CA . THR A 1 110 ? 4.280 -1.813 7.769 1.00 94.69 110 THR A CA 1
ATOM 836 C C . THR A 1 110 ? 4.640 -1.104 6.470 1.00 94.69 110 THR A C 1
ATOM 838 O O . THR A 1 110 ? 4.735 -1.762 5.433 1.00 94.69 110 THR A O 1
ATOM 841 N N . GLU A 1 111 ? 4.924 0.199 6.516 1.00 95.06 111 GLU A N 1
ATOM 842 C CA . GLU A 1 111 ? 5.531 0.936 5.408 1.00 95.06 111 GLU A CA 1
ATOM 843 C C . GLU A 1 111 ? 6.880 0.326 5.003 1.00 95.06 111 GLU A C 1
ATOM 845 O O . GLU A 1 111 ? 7.107 0.078 3.816 1.00 95.06 111 GLU A O 1
ATOM 850 N N . ASP A 1 112 ? 7.752 0.044 5.974 1.00 94.88 112 ASP A N 1
ATOM 851 C CA . ASP A 1 112 ? 9.064 -0.566 5.748 1.00 94.88 112 ASP A CA 1
ATOM 852 C C . ASP A 1 112 ? 8.932 -1.959 5.123 1.00 94.88 112 ASP A C 1
ATOM 854 O O . ASP A 1 112 ? 9.580 -2.250 4.113 1.00 94.88 112 ASP A O 1
ATOM 858 N N . LEU A 1 113 ? 8.019 -2.786 5.646 1.00 93.94 113 LEU A N 1
ATOM 859 C CA . LEU A 1 113 ? 7.709 -4.106 5.089 1.00 93.94 113 LEU A CA 1
ATOM 860 C C . LEU A 1 113 ? 7.228 -4.018 3.632 1.00 93.94 113 LEU A C 1
ATOM 862 O O . LEU A 1 113 ? 7.708 -4.742 2.755 1.00 93.94 113 LEU A O 1
ATOM 866 N N . TRP A 1 114 ? 6.280 -3.120 3.351 1.00 95.00 114 TRP A N 1
ATOM 867 C CA . TRP A 1 114 ? 5.792 -2.888 1.993 1.00 95.00 114 TRP A CA 1
ATOM 868 C C . TRP A 1 114 ? 6.922 -2.424 1.065 1.00 95.00 114 TRP A C 1
ATOM 870 O O . TRP A 1 114 ? 7.032 -2.888 -0.076 1.00 95.00 114 TRP A O 1
ATOM 880 N N . ARG A 1 115 ? 7.794 -1.538 1.552 1.00 93.50 115 ARG A N 1
ATOM 881 C CA . ARG A 1 115 ? 8.909 -0.979 0.787 1.00 93.50 115 ARG A CA 1
ATOM 882 C C . ARG A 1 115 ? 9.942 -2.045 0.437 1.00 93.50 115 ARG A C 1
ATOM 884 O O . ARG A 1 115 ? 10.389 -2.072 -0.711 1.00 93.50 115 ARG A O 1
ATOM 891 N N . GLU A 1 116 ? 10.280 -2.932 1.370 1.00 94.50 116 GLU A N 1
ATOM 892 C CA . GLU A 1 116 ? 11.158 -4.080 1.119 1.00 94.50 116 GLU A CA 1
ATOM 893 C C . GLU A 1 116 ? 10.591 -4.966 0.000 1.00 94.50 116 GLU A C 1
ATOM 895 O O . GLU A 1 116 ? 11.280 -5.268 -0.981 1.00 94.50 116 GLU A O 1
ATOM 900 N N . LEU A 1 117 ? 9.299 -5.294 0.085 1.00 94.44 117 LEU A N 1
ATOM 901 C CA . LEU A 1 117 ? 8.626 -6.125 -0.908 1.00 94.44 117 LEU A CA 1
ATOM 902 C C . LEU A 1 117 ? 8.623 -5.476 -2.298 1.00 94.44 117 LEU A C 1
ATOM 904 O O . LEU A 1 117 ? 8.989 -6.111 -3.290 1.00 94.44 117 LEU A O 1
ATOM 908 N N . VAL A 1 118 ? 8.256 -4.195 -2.391 1.00 92.00 118 VAL A N 1
ATOM 909 C CA . VAL A 1 118 ? 8.236 -3.464 -3.666 1.00 92.00 118 VAL A CA 1
ATOM 910 C C . VAL A 1 118 ? 9.635 -3.350 -4.264 1.00 92.00 118 VAL A C 1
ATOM 912 O O . VAL A 1 118 ? 9.785 -3.466 -5.481 1.00 92.00 118 VAL A O 1
ATOM 915 N N . GLN A 1 119 ? 10.671 -3.153 -3.449 1.00 92.12 119 GLN A N 1
ATOM 916 C CA . GLN A 1 119 ? 12.046 -3.109 -3.943 1.00 92.12 119 GLN A CA 1
ATOM 917 C C . GLN A 1 119 ? 12.500 -4.455 -4.504 1.00 92.12 119 GLN A C 1
ATOM 919 O O . GLN A 1 119 ? 13.096 -4.477 -5.585 1.00 92.12 119 GLN A O 1
ATOM 924 N N . ALA A 1 120 ? 12.177 -5.554 -3.823 1.00 91.56 120 ALA A N 1
ATOM 925 C CA . ALA A 1 120 ? 12.526 -6.897 -4.267 1.00 91.56 120 ALA A CA 1
ATOM 926 C C . ALA A 1 120 ? 11.775 -7.305 -5.549 1.00 91.56 120 ALA A C 1
ATOM 928 O O . ALA A 1 120 ? 12.374 -7.879 -6.460 1.00 91.56 120 ALA A O 1
ATOM 929 N N . HIS A 1 121 ? 10.482 -6.981 -5.645 1.00 88.88 121 HIS A N 1
ATOM 930 C CA . HIS A 1 121 ? 9.625 -7.420 -6.751 1.00 88.88 121 HIS A CA 1
ATOM 931 C C . HIS A 1 121 ? 9.650 -6.491 -7.971 1.00 88.88 121 HIS A C 1
ATOM 933 O O . HIS A 1 121 ? 9.498 -6.959 -9.099 1.00 88.88 121 HIS A O 1
ATOM 939 N N . TYR A 1 122 ? 9.806 -5.181 -7.765 1.00 87.88 122 TYR A N 1
ATOM 940 C CA . TYR A 1 122 ? 9.485 -4.183 -8.785 1.00 87.88 122 TYR A CA 1
ATOM 941 C C . TYR A 1 122 ? 10.540 -3.079 -8.915 1.00 87.88 122 TYR A C 1
ATOM 943 O O . TYR A 1 122 ? 11.216 -2.969 -9.945 1.00 87.88 122 TYR A O 1
ATOM 951 N N . SER A 1 123 ? 10.700 -2.241 -7.888 1.00 87.56 123 SER A N 1
ATOM 952 C CA . SER A 1 123 ? 11.376 -0.951 -8.046 1.00 87.56 123 SER A CA 1
ATOM 953 C C . SER A 1 123 ? 12.904 -1.071 -8.091 1.00 87.56 123 SER A C 1
ATOM 955 O O . SER A 1 123 ? 13.550 -0.389 -8.889 1.00 87.56 123 SER A O 1
ATOM 957 N N . ARG A 1 124 ? 13.494 -1.988 -7.309 1.00 89.19 124 ARG A N 1
ATOM 958 C CA . ARG A 1 124 ? 14.943 -2.053 -7.021 1.00 89.19 124 ARG A CA 1
ATOM 959 C C . ARG A 1 124 ? 15.526 -0.717 -6.532 1.00 89.19 124 ARG A C 1
ATOM 961 O O . ARG A 1 124 ? 16.637 -0.332 -6.899 1.00 89.19 124 ARG A O 1
ATOM 968 N N . GLY A 1 125 ? 14.762 0.001 -5.709 1.00 87.69 125 GLY A N 1
ATOM 969 C CA . GLY A 1 125 ? 15.225 1.215 -5.036 1.00 87.69 125 GLY A CA 1
ATOM 970 C C . GLY A 1 125 ? 15.612 2.329 -6.024 1.00 87.69 125 GLY A C 1
ATOM 971 O O . GLY A 1 125 ? 14.815 2.631 -6.915 1.00 87.69 125 GLY A O 1
ATOM 972 N N . PRO A 1 126 ? 16.810 2.940 -5.908 1.00 87.62 126 PRO A N 1
ATOM 973 C CA . PRO A 1 126 ? 17.229 4.056 -6.766 1.00 87.62 126 PRO A CA 1
ATOM 974 C C . PRO A 1 126 ? 17.211 3.747 -8.269 1.00 87.62 126 PRO A C 1
ATOM 976 O O . PRO A 1 126 ? 16.935 4.636 -9.070 1.00 87.62 126 PRO A O 1
ATOM 979 N N . GLN A 1 127 ? 17.419 2.480 -8.653 1.00 89.69 127 GLN A N 1
ATOM 980 C CA . GLN A 1 127 ? 17.390 2.038 -10.055 1.00 89.69 127 GLN A CA 1
ATOM 981 C C . GLN A 1 127 ? 16.007 2.198 -10.702 1.00 89.69 127 GLN A C 1
ATOM 983 O O . GLN A 1 127 ? 15.861 2.103 -11.921 1.00 89.69 127 GLN A O 1
ATOM 988 N N . PHE A 1 128 ? 14.955 2.424 -9.907 1.00 88.62 128 PHE A N 1
ATOM 989 C CA . PHE A 1 128 ? 13.639 2.743 -10.444 1.00 88.62 128 PHE A CA 1
ATOM 990 C C . PHE A 1 128 ? 13.626 4.070 -11.212 1.00 88.62 128 PHE A C 1
ATOM 992 O O . PHE A 1 128 ? 12.774 4.252 -12.076 1.00 88.62 128 PHE A O 1
ATOM 999 N N . ALA A 1 129 ? 14.550 4.993 -10.939 1.00 88.38 129 ALA A N 1
ATOM 1000 C CA . ALA A 1 129 ? 14.655 6.245 -11.689 1.00 88.38 129 ALA A CA 1
ATOM 1001 C C . ALA A 1 129 ? 15.339 6.068 -13.059 1.00 88.38 129 ALA A C 1
ATOM 1003 O O . ALA A 1 129 ? 15.240 6.953 -13.909 1.00 88.38 129 ALA A O 1
ATOM 1004 N N . ASP A 1 130 ? 15.989 4.927 -13.303 1.00 91.94 130 ASP A N 1
ATOM 1005 C CA . ASP A 1 130 ? 16.690 4.676 -14.559 1.00 91.94 130 ASP A CA 1
ATOM 1006 C C . ASP A 1 130 ? 15.695 4.476 -15.709 1.00 91.94 130 ASP A C 1
ATOM 1008 O O . ASP A 1 130 ? 14.763 3.665 -15.637 1.00 91.94 130 ASP A O 1
ATOM 1012 N N . LEU A 1 131 ? 15.922 5.192 -16.811 1.00 89.94 131 LEU A N 1
ATOM 1013 C CA . LEU A 1 131 ? 15.101 5.078 -18.021 1.00 89.94 131 LEU A CA 1
ATOM 1014 C C . LEU A 1 131 ? 15.424 3.817 -18.838 1.00 89.94 131 LEU A C 1
ATOM 1016 O O . LEU A 1 131 ? 14.628 3.402 -19.679 1.00 89.94 131 LEU A O 1
ATOM 1020 N N . VAL A 1 132 ? 16.579 3.196 -18.583 1.00 93.81 132 VAL A N 1
ATOM 1021 C CA . VAL A 1 132 ? 17.036 1.970 -19.244 1.00 93.81 132 VAL A CA 1
ATOM 1022 C C . VAL A 1 132 ? 17.355 0.934 -18.177 1.00 93.81 132 VAL A C 1
ATOM 1024 O O . VAL A 1 132 ? 18.166 1.179 -17.290 1.00 93.81 132 VAL A O 1
ATOM 1027 N N . TRP A 1 133 ? 16.710 -0.227 -18.263 1.00 94.00 133 TRP A N 1
ATOM 1028 C CA . TRP A 1 133 ? 16.881 -1.320 -17.310 1.00 94.00 133 TRP A CA 1
ATOM 1029 C C . TRP A 1 133 ? 17.629 -2.485 -17.942 1.00 94.00 133 TRP A C 1
ATOM 1031 O O . TRP A 1 133 ? 17.170 -3.037 -18.940 1.00 94.00 133 TRP A O 1
ATOM 1041 N N . ASP A 1 134 ? 18.725 -2.896 -17.305 1.00 91.44 134 ASP A N 1
ATOM 1042 C CA . ASP A 1 134 ? 19.400 -4.167 -17.573 1.00 91.44 134 ASP A CA 1
ATOM 1043 C C . ASP A 1 134 ? 18.804 -5.264 -16.673 1.00 91.44 134 ASP A C 1
ATOM 1045 O O . ASP A 1 134 ? 19.259 -5.542 -15.559 1.00 91.44 134 ASP A O 1
ATOM 1049 N N . ARG A 1 135 ? 17.645 -5.779 -17.094 1.00 91.00 135 ARG A N 1
ATOM 1050 C CA . ARG A 1 135 ? 16.820 -6.754 -16.364 1.00 91.00 135 ARG A CA 1
ATOM 1051 C C . ARG A 1 135 ? 16.167 -7.709 -17.368 1.00 91.00 135 ARG A C 1
ATOM 1053 O O . ARG A 1 135 ? 16.159 -7.447 -18.565 1.00 91.00 135 ARG A O 1
ATOM 1060 N N . ALA A 1 136 ? 15.548 -8.784 -16.874 1.00 92.38 136 ALA A N 1
ATOM 1061 C CA . ALA A 1 136 ? 14.818 -9.733 -17.723 1.00 92.38 136 ALA A CA 1
ATOM 1062 C C . ALA A 1 136 ? 13.681 -9.076 -18.534 1.00 92.38 136 ALA A C 1
ATOM 1064 O O . ALA A 1 136 ? 13.413 -9.486 -19.659 1.00 92.38 136 ALA A O 1
ATOM 1065 N N . LEU A 1 137 ? 13.035 -8.050 -17.968 1.00 92.19 137 LEU A N 1
ATOM 1066 C CA . LEU A 1 137 ? 12.089 -7.185 -18.669 1.00 92.19 137 LEU A CA 1
ATOM 1067 C C . LEU A 1 137 ? 12.659 -5.770 -18.759 1.00 92.19 137 LEU A C 1
ATOM 1069 O O . LEU A 1 137 ? 13.104 -5.205 -17.757 1.00 92.19 137 LEU A O 1
ATOM 1073 N N . SER A 1 138 ? 12.602 -5.189 -19.954 1.00 93.44 138 SER A N 1
ATOM 1074 C CA . SER A 1 138 ? 12.970 -3.791 -20.177 1.00 93.44 138 SER A CA 1
ATOM 1075 C C . SER A 1 138 ? 11.990 -2.838 -19.486 1.00 93.44 138 SER A C 1
ATOM 1077 O O . SER A 1 138 ? 10.838 -3.192 -19.214 1.00 93.44 138 SER A O 1
ATOM 1079 N N . ARG A 1 139 ? 12.422 -1.592 -19.251 1.00 93.31 139 ARG A N 1
ATOM 1080 C CA . ARG A 1 139 ? 11.574 -0.559 -18.640 1.00 93.31 139 ARG A CA 1
ATOM 1081 C C . ARG A 1 139 ? 10.227 -0.386 -19.368 1.00 93.31 139 ARG A C 1
ATOM 1083 O O . ARG A 1 139 ? 9.207 -0.467 -18.689 1.00 93.31 139 ARG A O 1
ATOM 1090 N N . PRO A 1 140 ? 10.164 -0.249 -20.711 1.00 94.62 140 PRO A N 1
ATOM 1091 C CA . PRO A 1 140 ? 8.882 -0.107 -21.406 1.00 94.62 140 PRO A CA 1
ATOM 1092 C C . PRO A 1 140 ? 7.948 -1.313 -21.250 1.00 94.62 140 PRO A C 1
ATOM 1094 O O . PRO A 1 140 ? 6.737 -1.136 -21.161 1.00 94.62 140 PRO A O 1
ATOM 1097 N N . GLN A 1 141 ? 8.484 -2.538 -21.191 1.00 94.81 141 GLN A N 1
ATOM 1098 C CA . GLN A 1 141 ? 7.667 -3.741 -20.987 1.00 94.81 141 GLN A CA 1
ATOM 1099 C C . GLN A 1 141 ? 7.037 -3.762 -19.595 1.00 94.81 141 GLN A C 1
ATOM 1101 O O . GLN A 1 141 ? 5.863 -4.096 -19.458 1.00 94.81 141 GLN A O 1
ATOM 1106 N N . VAL A 1 142 ? 7.800 -3.384 -18.567 1.00 93.50 142 VAL A N 1
ATOM 1107 C CA . VAL A 1 142 ? 7.274 -3.313 -17.203 1.00 93.50 142 VAL A CA 1
ATOM 1108 C C . VAL A 1 142 ? 6.253 -2.189 -17.059 1.00 93.50 142 VAL A C 1
ATOM 1110 O O . VAL A 1 142 ? 5.203 -2.424 -16.475 1.00 93.50 142 VAL A O 1
ATOM 1113 N N . GLU A 1 143 ? 6.495 -1.012 -17.638 1.00 92.19 143 GLU A N 1
ATOM 1114 C CA . GLU A 1 143 ? 5.524 0.093 -17.619 1.00 92.19 143 GLU A CA 1
ATOM 1115 C C . GLU A 1 143 ? 4.229 -0.256 -18.370 1.00 92.19 143 GLU A C 1
ATOM 1117 O O . GLU A 1 143 ? 3.139 0.098 -17.925 1.00 92.19 143 GLU A O 1
ATOM 1122 N N . LEU A 1 144 ? 4.309 -1.009 -19.475 1.00 95.44 144 LEU A N 1
ATOM 1123 C CA . LEU A 1 144 ? 3.121 -1.516 -20.170 1.00 95.44 144 LEU A CA 1
ATOM 1124 C C . LEU A 1 144 ? 2.303 -2.455 -19.271 1.00 95.44 144 LEU A C 1
ATOM 1126 O O . LEU A 1 144 ? 1.081 -2.327 -19.194 1.00 95.44 144 LEU A O 1
ATOM 1130 N N . LEU A 1 145 ? 2.964 -3.382 -18.573 1.00 93.44 145 LEU A N 1
ATOM 1131 C CA . LEU A 1 145 ? 2.293 -4.281 -17.632 1.00 93.44 145 LEU A CA 1
ATOM 1132 C C . LEU A 1 145 ? 1.696 -3.505 -16.454 1.00 93.44 145 LEU A C 1
ATOM 1134 O O . LEU A 1 145 ? 0.522 -3.687 -16.145 1.00 93.44 145 LEU A O 1
ATOM 1138 N N . ALA A 1 146 ? 2.473 -2.613 -15.837 1.00 90.62 146 ALA A N 1
ATOM 1139 C CA . ALA A 1 146 ? 2.040 -1.810 -14.700 1.00 90.62 146 ALA A CA 1
ATOM 1140 C C . ALA A 1 146 ? 0.839 -0.927 -15.062 1.00 90.62 146 ALA A C 1
ATOM 1142 O O . ALA A 1 146 ? -0.170 -0.964 -14.368 1.00 90.62 146 ALA A O 1
ATOM 1143 N N . SER A 1 147 ? 0.895 -0.204 -16.185 1.00 92.50 147 SER A N 1
ATOM 1144 C CA . SER A 1 147 ? -0.221 0.631 -16.652 1.00 92.50 147 SER A CA 1
ATOM 1145 C C . SER A 1 147 ? -1.472 -0.180 -16.995 1.00 92.50 147 SER A C 1
ATOM 1147 O O . SER A 1 147 ? -2.576 0.244 -16.661 1.00 92.50 147 SER A O 1
ATOM 1149 N N . THR A 1 148 ? -1.318 -1.368 -17.589 1.00 94.81 148 THR A N 1
ATOM 1150 C CA . THR A 1 148 ? -2.447 -2.273 -17.862 1.00 94.81 148 THR A CA 1
ATOM 1151 C C . THR A 1 148 ? -3.092 -2.754 -16.564 1.00 94.81 148 THR A C 1
ATOM 1153 O O . THR A 1 148 ? -4.312 -2.703 -16.428 1.00 94.81 148 THR A O 1
ATOM 1156 N N . VAL A 1 149 ? -2.287 -3.183 -15.587 1.00 91.00 149 VAL A N 1
ATOM 1157 C CA . VAL A 1 149 ? -2.779 -3.617 -14.272 1.00 91.00 149 VAL A CA 1
ATOM 1158 C C . VAL A 1 149 ? -3.465 -2.461 -13.546 1.00 91.00 149 VAL A C 1
ATOM 1160 O O . VAL A 1 149 ? -4.565 -2.655 -13.034 1.00 91.00 149 VAL A O 1
ATOM 1163 N N . SER A 1 150 ? -2.885 -1.259 -13.550 1.00 90.00 150 SER A N 1
ATOM 1164 C CA . SER A 1 150 ? -3.506 -0.075 -12.947 1.00 90.00 150 SER A CA 1
ATOM 1165 C C . SER A 1 150 ? -4.843 0.271 -13.599 1.00 90.00 150 SER A C 1
ATOM 1167 O O . SER A 1 150 ? -5.798 0.565 -12.888 1.00 90.00 150 SER A O 1
ATOM 1169 N N . ALA A 1 151 ? -4.940 0.194 -14.931 1.00 92.19 151 ALA A N 1
ATOM 1170 C CA . ALA A 1 151 ? -6.185 0.455 -15.651 1.00 92.19 151 ALA A CA 1
ATOM 1171 C C . ALA A 1 151 ? -7.271 -0.586 -15.334 1.00 92.19 151 ALA A C 1
ATOM 1173 O O . ALA A 1 151 ? -8.423 -0.220 -15.127 1.00 92.19 151 ALA A O 1
ATOM 1174 N N . LEU A 1 152 ? -6.908 -1.872 -15.257 1.00 91.44 152 LEU A N 1
ATOM 1175 C CA . LEU A 1 152 ? -7.843 -2.952 -14.920 1.00 91.44 152 LEU A CA 1
ATOM 1176 C C . LEU A 1 152 ? -8.333 -2.895 -13.467 1.00 91.44 152 LEU A C 1
ATOM 1178 O O . LEU A 1 152 ? -9.439 -3.345 -13.191 1.00 91.44 152 LEU A O 1
ATOM 1182 N N . ASN A 1 153 ? -7.515 -2.362 -12.557 1.00 86.62 153 ASN A N 1
ATOM 1183 C CA . ASN A 1 153 ? -7.847 -2.221 -11.136 1.00 86.62 153 ASN A CA 1
ATOM 1184 C C . ASN A 1 153 ? -8.325 -0.809 -10.767 1.00 86.62 153 ASN A C 1
ATOM 1186 O O . ASN A 1 153 ? -8.382 -0.490 -9.583 1.00 86.62 153 ASN A O 1
ATOM 1190 N N . GLU A 1 154 ? -8.610 0.047 -11.753 1.00 87.62 154 GLU A N 1
ATOM 1191 C CA . GLU A 1 154 ? -9.094 1.420 -11.541 1.00 87.62 154 GLU A CA 1
ATOM 1192 C C . GLU A 1 154 ? -8.225 2.242 -10.560 1.00 87.62 154 GLU A C 1
ATOM 1194 O O . GLU A 1 154 ? -8.707 3.059 -9.776 1.00 87.62 154 GLU A O 1
ATOM 1199 N N . CYS A 1 155 ? -6.906 2.024 -10.597 1.00 85.06 155 CYS A N 1
ATOM 1200 C CA . CYS A 1 155 ? -5.938 2.677 -9.717 1.00 85.06 155 CYS A CA 1
ATOM 1201 C C . CYS A 1 155 ? -5.578 4.073 -10.249 1.00 85.06 155 CYS A C 1
ATOM 1203 O O . CYS A 1 155 ? -4.572 4.248 -10.944 1.00 85.06 155 CYS A O 1
ATOM 1205 N N . PHE A 1 156 ? -6.411 5.061 -9.924 1.00 79.56 156 PHE A N 1
ATOM 1206 C CA . PHE A 1 156 ? -6.239 6.462 -10.315 1.00 79.56 156 PHE A CA 1
ATOM 1207 C C . PHE A 1 156 ? -5.816 7.324 -9.116 1.00 79.56 156 PHE A C 1
ATOM 1209 O O . PHE A 1 156 ? -6.248 7.077 -7.990 1.00 79.56 156 PHE A O 1
ATOM 1216 N N . TYR A 1 157 ? -4.970 8.330 -9.361 1.00 66.06 157 TYR A N 1
ATOM 1217 C CA . TYR A 1 157 ? -4.450 9.254 -8.346 1.00 66.06 157 TYR A CA 1
ATOM 1218 C C . TYR A 1 157 ? -4.702 10.710 -8.717 1.00 66.06 157 TYR A C 1
ATOM 1220 O O . TYR A 1 157 ? -4.654 11.015 -9.931 1.00 66.06 157 TYR A O 1
#

Sequence (157 aa):
MSDLPREAVDLIHRLATDPGRLSKEWALLVIESIGEEPYVELATLVCVQYVIDSFARSLGLPLRELPEPQPGEPDRVRPEGVGDVGAWVSQTVEKSLANVSRAASLVPATEDLWRELVQAHYSRGPQFADLVWDRALSRPQVELLASTVSALNECFY

Foldseek 3Di:
DDPDDPLLVVLLVCLQPPVVPDDLVSLVVSCVVPNQQSSLLSSLVSVLLCLQQVVCVVVVHDRDDDDDDDDDDDPPDFDPQWDDPPDSGTFHPDPVDDPVLGSNHRHVVSSVSSVVSCCVPPQVPPCNPPQFDPDPDTPVRSVVVVVVVCVVSVPDD